Protein AF-A0A9W6ZX86-F1 (afdb_monomer)

Foldseek 3Di:
DEQCCQLVCQDADAPLPDAAQCPQAHASVCHLNQNYAHQNLVHHHHPHALRRHHNNCHNNNNNVVFKDFQEDDDRRHPVRVGDDSVRIDGPDDD

Solvent-accessible surface area (backbone atoms only — not comparable to full-atom values): 4987 Å² total; per-residue (Å²): 92,63,36,83,39,39,61,34,39,82,48,66,66,95,56,43,88,54,90,34,47,81,47,55,28,39,23,25,29,32,20,37,9,36,54,25,62,63,72,36,50,76,31,44,45,62,89,39,56,54,74,24,17,43,47,17,53,47,61,12,51,47,33,62,76,44,40,40,76,68,52,81,55,89,83,22,42,91,87,23,92,30,43,57,45,59,32,38,41,73,61,77,77,132

Organism: NCBI:txid2557542

pLDDT: mean 85.12, std 11.5, range [55.59, 97.56]

Secondary structure (DSSP, 8-state):
---TTTT-TT-----TT---TT----TTTTTT-TT-----TT---TT--GGGGTTTTTT-HHHHTTEEE--SSTT--TT-TT--GGGEEE----

Structure (mmCIF, N/CA/C/O backbone):
data_AF-A0A9W6ZX86-F1
#
_entry.id   AF-A0A9W6ZX86-F1
#
loop_
_atom_site.group_PDB
_atom_site.id
_atom_site.type_symbol
_atom_site.label_atom_id
_atom_site.label_alt_id
_atom_site.label_comp_id
_atom_site.label_asym_id
_atom_site.label_entity_id
_atom_site.label_seq_id
_atom_site.pdbx_PDB_ins_code
_atom_site.Cartn_x
_atom_site.Cartn_y
_atom_site.Cartn_z
_atom_site.occupancy
_atom_site.B_iso_or_equiv
_atom_site.auth_seq_id
_atom_site.auth_comp_id
_atom_site.auth_asym_id
_atom_site.auth_atom_id
_atom_site.pdbx_PDB_model_num
ATOM 1 N N . MET A 1 1 ? -0.216 -9.314 7.857 1.00 65.75 1 MET A N 1
ATOM 2 C CA . MET A 1 1 ? 0.694 -9.827 6.818 1.00 65.75 1 MET A CA 1
ATOM 3 C C . MET A 1 1 ? 1.484 -8.632 6.306 1.00 65.75 1 MET A C 1
ATOM 5 O O . MET A 1 1 ? 0.926 -7.826 5.583 1.00 65.75 1 MET A O 1
ATOM 9 N N . ALA A 1 2 ? 2.737 -8.463 6.724 1.00 83.38 2 ALA A N 1
ATOM 10 C CA . ALA A 1 2 ? 3.529 -7.303 6.311 1.00 83.38 2 ALA A CA 1
ATOM 11 C C . ALA A 1 2 ? 4.343 -7.617 5.044 1.00 83.38 2 ALA A C 1
ATOM 13 O O . ALA A 1 2 ? 4.845 -8.733 4.903 1.00 83.38 2 ALA A O 1
ATOM 14 N N . GLY A 1 3 ? 4.489 -6.642 4.144 1.00 88.44 3 GLY A N 1
ATOM 15 C CA . GLY A 1 3 ? 5.531 -6.643 3.114 1.00 88.44 3 GLY A CA 1
ATOM 16 C C . GLY A 1 3 ? 5.380 -7.632 1.960 1.00 88.44 3 GLY A C 1
ATOM 17 O O . GLY A 1 3 ? 6.381 -7.958 1.331 1.00 88.44 3 GLY A O 1
ATOM 18 N N . MET A 1 4 ? 4.179 -8.143 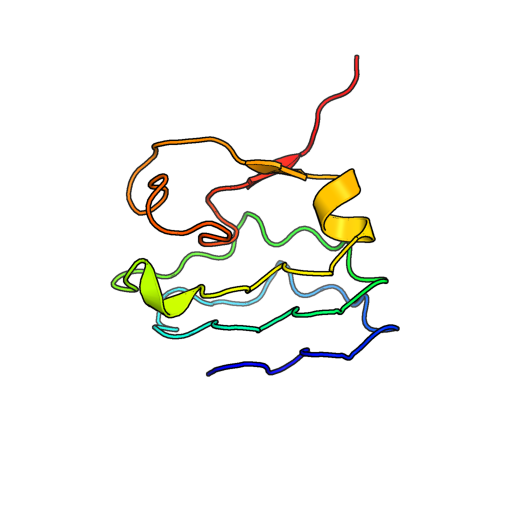1.664 1.00 92.75 4 MET A N 1
ATOM 19 C CA . MET A 1 4 ? 4.026 -9.240 0.693 1.00 92.75 4 MET A CA 1
ATOM 20 C C . MET A 1 4 ? 4.509 -8.900 -0.730 1.00 92.75 4 MET A C 1
ATOM 22 O O . MET A 1 4 ? 5.037 -9.777 -1.412 1.00 92.75 4 MET A O 1
ATOM 26 N N . PHE A 1 5 ? 4.363 -7.644 -1.160 1.00 94.88 5 PHE A N 1
ATOM 27 C CA . PHE A 1 5 ? 4.891 -7.128 -2.427 1.00 94.88 5 PHE A CA 1
ATOM 28 C C . PHE A 1 5 ? 5.947 -6.034 -2.212 1.00 94.88 5 PHE A C 1
ATOM 30 O O . PHE A 1 5 ? 6.236 -5.254 -3.121 1.00 94.88 5 PHE A O 1
ATOM 37 N N . GLY A 1 6 ? 6.549 -5.985 -1.020 1.00 94.50 6 GLY A N 1
ATOM 38 C CA . GLY A 1 6 ? 7.656 -5.081 -0.735 1.00 94.50 6 GLY A CA 1
ATOM 39 C C . GLY A 1 6 ? 8.839 -5.367 -1.664 1.00 94.50 6 GLY A C 1
ATOM 40 O O . GLY A 1 6 ? 9.235 -6.518 -1.846 1.00 94.50 6 GLY A O 1
ATOM 41 N N . PHE A 1 7 ? 9.385 -4.316 -2.268 1.00 96.50 7 PHE A N 1
ATOM 42 C CA . PHE A 1 7 ? 10.462 -4.310 -3.259 1.00 96.50 7 PHE A CA 1
ATOM 43 C C . PHE A 1 7 ? 10.178 -5.115 -4.533 1.00 96.50 7 PHE A C 1
ATOM 45 O O . PHE A 1 7 ? 11.088 -5.381 -5.320 1.00 96.50 7 PHE A O 1
ATOM 52 N N . ALA A 1 8 ? 8.923 -5.494 -4.785 1.00 97.19 8 ALA A N 1
ATOM 53 C CA . ALA A 1 8 ? 8.530 -6.121 -6.037 1.00 97.19 8 ALA A CA 1
ATOM 54 C C . ALA A 1 8 ? 8.405 -5.048 -7.136 1.00 97.19 8 ALA A C 1
ATOM 56 O O . ALA A 1 8 ? 7.309 -4.732 -7.588 1.00 97.19 8 ALA A O 1
ATOM 57 N N . GLU A 1 9 ? 9.534 -4.472 -7.561 1.00 97.06 9 GLU A N 1
ATOM 58 C CA . GLU A 1 9 ? 9.591 -3.280 -8.427 1.00 97.06 9 GLU A CA 1
ATOM 59 C C . GLU A 1 9 ? 8.768 -3.409 -9.717 1.00 97.06 9 GLU A C 1
ATOM 61 O O . GLU A 1 9 ? 8.188 -2.428 -10.171 1.00 97.06 9 GLU A O 1
ATOM 66 N N . ALA A 1 10 ? 8.695 -4.615 -10.291 1.00 97.38 10 ALA A N 1
ATOM 67 C CA . ALA A 1 10 ? 7.974 -4.906 -11.532 1.00 97.38 10 ALA A CA 1
ATOM 68 C C . ALA A 1 10 ? 6.538 -5.430 -11.324 1.00 97.38 10 ALA A C 1
ATOM 70 O O . ALA A 1 10 ? 5.862 -5.770 -12.298 1.00 97.38 10 ALA A O 1
ATOM 71 N N . PHE A 1 11 ? 6.070 -5.566 -10.080 1.00 96.94 11 PHE A N 1
ATOM 72 C CA . PHE A 1 11 ? 4.743 -6.105 -9.801 1.00 96.94 11 PHE A CA 1
ATOM 73 C C . PHE A 1 11 ? 3.655 -5.087 -10.155 1.00 96.94 11 PHE A C 1
ATOM 75 O O . PHE A 1 11 ? 3.585 -4.007 -9.578 1.00 96.94 11 PHE A O 1
ATOM 82 N N . ASN A 1 12 ? 2.786 -5.462 -11.093 1.00 96.50 12 ASN A N 1
ATOM 83 C CA . ASN A 1 12 ? 1.619 -4.677 -11.476 1.00 96.50 12 ASN A CA 1
ATOM 84 C C . ASN A 1 12 ? 0.522 -5.605 -12.009 1.00 96.50 12 ASN A C 1
ATOM 86 O O . ASN A 1 12 ? 0.379 -5.785 -13.217 1.00 96.50 12 ASN A O 1
ATOM 90 N N . GLN A 1 13 ? -0.134 -6.341 -11.113 1.00 96.44 13 GLN A N 1
ATOM 91 C CA . GLN A 1 13 ? -1.138 -7.349 -11.467 1.00 96.44 13 GLN A CA 1
ATOM 92 C C . GLN A 1 13 ? -2.486 -7.001 -10.836 1.00 96.44 13 GLN A C 1
ATOM 94 O O . GLN A 1 13 ? -2.503 -6.474 -9.723 1.00 96.44 13 GLN A O 1
ATOM 99 N N . PRO A 1 14 ? -3.611 -7.339 -11.492 1.00 95.31 14 PRO A N 1
ATOM 100 C CA . PRO A 1 14 ? -4.935 -6.951 -11.025 1.0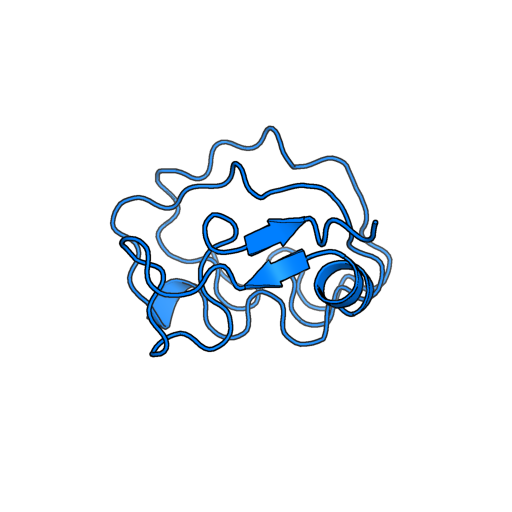0 95.31 14 PRO A CA 1
ATOM 101 C C . PRO A 1 14 ? -5.282 -7.661 -9.711 1.00 95.31 14 PRO A C 1
ATOM 103 O O . PRO A 1 14 ? -5.593 -8.854 -9.687 1.00 95.31 14 PRO A O 1
ATOM 106 N N . ILE A 1 15 ? -5.246 -6.910 -8.612 1.00 95.06 15 ILE A N 1
ATOM 107 C CA . ILE A 1 15 ? -5.531 -7.397 -7.251 1.00 95.06 15 ILE A CA 1
ATOM 108 C C . ILE A 1 15 ? -6.653 -6.616 -6.547 1.00 95.06 15 ILE A C 1
ATOM 110 O O . ILE A 1 15 ? -6.987 -6.911 -5.402 1.00 95.06 15 ILE A O 1
ATOM 114 N N . GLY A 1 16 ? -7.311 -5.680 -7.240 1.00 92.62 16 GLY A N 1
ATOM 115 C CA . GLY A 1 16 ? -8.433 -4.896 -6.697 1.00 92.62 16 GLY A CA 1
ATOM 116 C C . GLY A 1 16 ? -9.621 -5.728 -6.196 1.00 92.62 16 GLY A C 1
ATOM 117 O O . GLY A 1 16 ? -10.388 -5.278 -5.352 1.00 92.62 16 GLY A O 1
ATOM 118 N N . GLY A 1 17 ? -9.758 -6.973 -6.669 1.00 93.31 17 GLY A N 1
ATOM 119 C CA . GLY A 1 17 ? -10.813 -7.902 -6.244 1.00 93.31 17 GLY A CA 1
ATOM 120 C C . GLY A 1 17 ? -10.511 -8.709 -4.975 1.00 93.31 17 GLY A C 1
ATOM 121 O O . GLY A 1 17 ? -11.274 -9.616 -4.646 1.00 93.31 17 GLY A O 1
ATOM 122 N N . TRP A 1 18 ? -9.389 -8.465 -4.298 1.00 92.62 18 TRP A N 1
ATOM 123 C CA . TRP A 1 18 ? -9.042 -9.197 -3.081 1.00 92.62 18 TRP A CA 1
ATOM 124 C C . TRP A 1 18 ? -9.897 -8.761 -1.891 1.00 92.62 18 TRP A C 1
ATOM 126 O O . TRP A 1 18 ? -10.179 -7.583 -1.703 1.00 92.62 18 TRP A O 1
ATOM 136 N N . ILE A 1 19 ? -10.293 -9.732 -1.066 1.00 90.81 19 ILE A N 1
ATOM 137 C CA . ILE A 1 19 ? -11.028 -9.476 0.174 1.00 90.81 19 ILE A CA 1
ATOM 138 C C . ILE A 1 19 ? -10.010 -9.278 1.292 1.00 90.81 19 ILE A C 1
ATOM 140 O O . ILE A 1 19 ? -9.349 -10.230 1.709 1.00 90.81 19 ILE A O 1
ATOM 144 N N . THR A 1 20 ? -9.899 -8.050 1.786 1.00 88.88 20 THR A N 1
ATOM 145 C CA . THR A 1 20 ? -8.907 -7.670 2.801 1.00 88.88 20 THR A CA 1
ATOM 146 C C . THR A 1 20 ? -9.504 -7.277 4.146 1.00 88.88 20 THR A C 1
ATOM 148 O O . THR A 1 20 ? -8.753 -6.979 5.068 1.00 88.88 20 THR A O 1
ATOM 151 N N . SER A 1 21 ? -10.831 -7.341 4.298 1.00 86.94 21 SER A N 1
ATOM 152 C CA . SER A 1 21 ? -11.554 -6.809 5.463 1.00 86.94 21 SER A CA 1
ATOM 153 C C . SER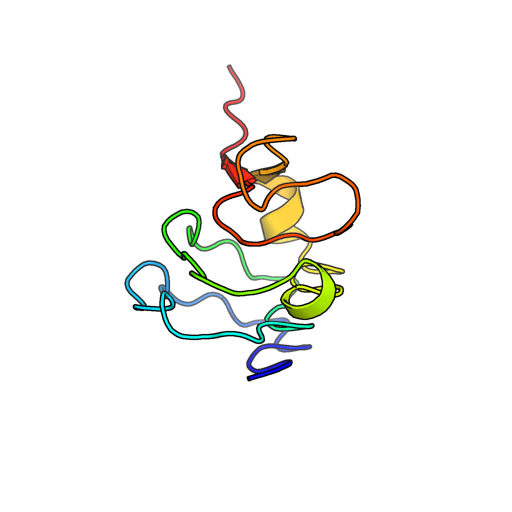 A 1 21 ? -11.117 -7.386 6.811 1.00 86.94 21 SER A C 1
ATOM 155 O O . SER A 1 21 ? -11.287 -6.733 7.830 1.00 86.94 21 SER A O 1
ATOM 157 N N . SER A 1 22 ? -10.541 -8.593 6.836 1.00 87.88 22 SER A N 1
ATOM 158 C CA . SER A 1 22 ? -10.019 -9.237 8.054 1.00 87.88 22 SER A CA 1
ATOM 159 C C . SER A 1 22 ? -8.496 -9.139 8.215 1.00 87.88 22 SER A C 1
ATOM 161 O O . SER A 1 22 ? -7.934 -9.730 9.138 1.00 87.88 22 SER A O 1
ATOM 1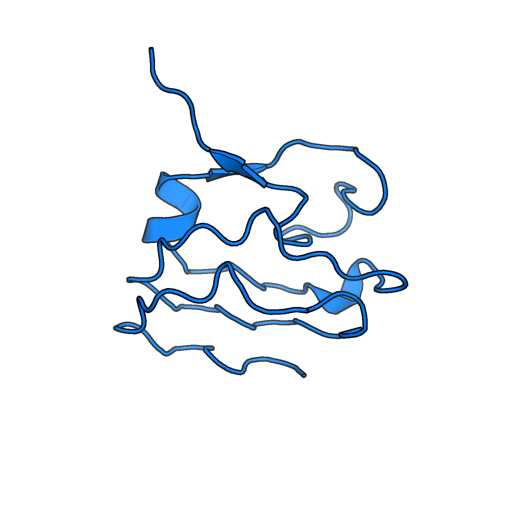63 N N . VAL A 1 23 ? -7.796 -8.460 7.303 1.00 86.38 23 VAL A N 1
ATOM 164 C CA . VAL A 1 23 ? -6.340 -8.306 7.353 1.00 86.38 23 VAL A CA 1
ATOM 165 C C . VAL A 1 23 ? -6.007 -7.120 8.246 1.00 86.38 23 VAL A C 1
ATOM 167 O O . VAL A 1 23 ? -6.222 -5.972 7.885 1.00 86.38 23 VAL A O 1
ATOM 170 N N . THR A 1 24 ? -5.430 -7.407 9.408 1.00 86.25 24 THR A N 1
ATOM 171 C CA . THR A 1 24 ? -5.122 -6.387 10.418 1.00 86.25 24 THR A CA 1
ATOM 172 C C . THR A 1 24 ? -3.694 -5.867 10.345 1.00 86.25 24 THR A C 1
ATOM 174 O O . THR A 1 24 ? -3.285 -5.178 11.251 1.00 86.25 24 THR A O 1
ATOM 177 N N . ASN A 1 25 ? -2.885 -6.257 9.360 1.00 88.19 25 ASN A N 1
ATOM 178 C CA . ASN A 1 25 ? -1.527 -5.736 9.183 1.00 88.19 25 ASN A CA 1
ATOM 179 C C . ASN A 1 25 ? -1.189 -5.810 7.696 1.00 88.19 25 ASN A C 1
ATOM 181 O O . ASN A 1 25 ? -1.199 -6.907 7.136 1.00 88.19 25 ASN A O 1
ATOM 185 N N . MET A 1 26 ? -0.924 -4.657 7.100 1.00 89.06 26 MET A N 1
ATOM 186 C CA . MET A 1 26 ? -0.545 -4.403 5.710 1.00 89.06 26 MET A CA 1
ATOM 187 C C . MET A 1 26 ? 0.707 -3.513 5.625 1.00 89.06 26 MET A C 1
ATOM 189 O O . MET A 1 26 ? 0.986 -2.915 4.583 1.00 89.06 26 MET A O 1
ATOM 193 N N . ALA A 1 27 ? 1.475 -3.421 6.713 1.00 89.38 27 ALA A N 1
ATOM 194 C CA . ALA A 1 27 ? 2.682 -2.613 6.758 1.00 89.38 27 ALA A CA 1
ATOM 195 C C . ALA A 1 27 ? 3.627 -3.034 5.625 1.00 89.38 27 ALA A C 1
ATOM 197 O O . ALA A 1 27 ? 3.797 -4.228 5.355 1.00 89.38 27 ALA A O 1
ATOM 198 N N . TYR A 1 28 ? 4.213 -2.056 4.939 1.00 92.38 28 TYR A N 1
ATOM 199 C CA . TYR A 1 28 ? 5.140 -2.235 3.821 1.00 92.38 28 TYR A CA 1
ATOM 200 C C . TYR A 1 28 ? 4.604 -3.043 2.624 1.00 92.38 28 TYR A C 1
ATOM 202 O O . TYR A 1 28 ? 5.399 -3.493 1.798 1.00 92.38 28 TYR A O 1
ATOM 210 N N . MET A 1 29 ? 3.288 -3.278 2.505 1.00 92.81 29 MET A N 1
ATOM 211 C CA . MET 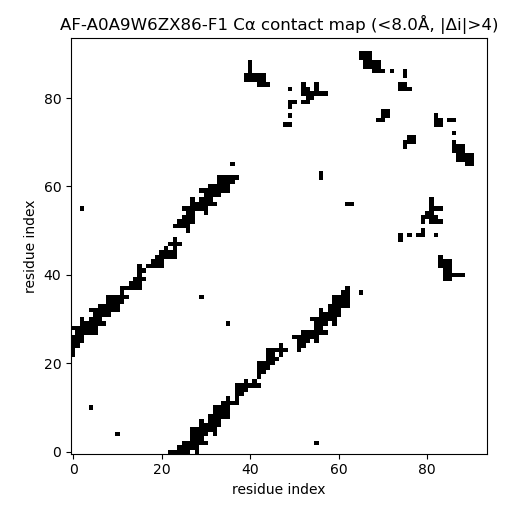A 1 29 ? 2.739 -4.236 1.533 1.00 92.81 29 MET A CA 1
ATOM 212 C C . MET A 1 29 ? 3.154 -3.957 0.085 1.00 92.81 29 MET A C 1
ATOM 214 O O . MET A 1 29 ? 3.398 -4.921 -0.634 1.00 92.81 29 MET A O 1
ATOM 218 N N . PHE A 1 30 ? 3.308 -2.685 -0.298 1.00 94.69 30 PHE A N 1
ATOM 219 C CA . PHE A 1 30 ? 3.796 -2.231 -1.606 1.00 94.69 30 PHE A CA 1
ATOM 220 C C . PHE A 1 30 ? 5.027 -1.318 -1.487 1.00 94.69 30 PHE A C 1
ATOM 222 O O . PHE A 1 30 ? 5.298 -0.514 -2.378 1.00 94.69 30 PHE A O 1
ATOM 229 N N . PHE A 1 31 ? 5.789 -1.433 -0.395 1.00 94.81 31 PHE A N 1
ATOM 230 C CA . PHE A 1 31 ? 6.979 -0.614 -0.167 1.00 94.81 31 PHE A CA 1
ATOM 231 C C . PHE A 1 31 ? 7.970 -0.773 -1.324 1.00 94.81 31 PHE A C 1
ATOM 233 O O . PHE A 1 31 ? 8.440 -1.876 -1.571 1.00 94.81 31 PHE A O 1
ATOM 240 N N . GLY A 1 32 ? 8.289 0.292 -2.055 1.00 96.06 32 GLY A N 1
ATOM 241 C CA . GLY A 1 32 ? 9.193 0.231 -3.209 1.00 96.06 32 GLY A CA 1
ATOM 242 C C . GLY A 1 32 ? 8.668 -0.571 -4.411 1.00 96.06 32 GLY A C 1
ATOM 243 O O . GLY A 1 32 ? 9.458 -0.957 -5.270 1.00 96.06 32 GLY A O 1
ATOM 244 N N . ALA A 1 33 ? 7.363 -0.845 -4.509 1.00 96.75 33 ALA A N 1
ATOM 245 C CA . ALA A 1 33 ? 6.756 -1.462 -5.692 1.00 96.75 33 ALA A CA 1
ATOM 246 C C . ALA A 1 33 ? 6.556 -0.413 -6.805 1.00 96.75 33 ALA A C 1
ATOM 248 O O . ALA A 1 33 ? 5.451 0.064 -7.052 1.00 96.75 33 ALA A O 1
ATOM 249 N N . ILE A 1 34 ? 7.655 -0.018 -7.453 1.00 97.50 34 ILE A N 1
ATOM 250 C CA . ILE A 1 34 ? 7.734 1.137 -8.369 1.00 97.50 34 ILE A CA 1
ATOM 251 C C . ILE A 1 34 ? 6.674 1.101 -9.484 1.00 97.50 34 ILE A C 1
ATOM 253 O O . ILE A 1 34 ? 6.076 2.134 -9.786 1.00 97.50 34 ILE A O 1
ATOM 257 N N . ALA A 1 35 ? 6.436 -0.063 -10.098 1.00 97.56 35 ALA A N 1
ATOM 258 C CA . ALA A 1 35 ? 5.519 -0.210 -11.232 1.00 97.56 35 ALA A CA 1
ATOM 259 C C . ALA A 1 35 ? 4.038 -0.381 -10.849 1.00 97.56 35 ALA A C 1
ATOM 261 O O . ALA A 1 35 ? 3.194 -0.401 -11.746 1.00 97.56 35 ALA A O 1
ATOM 262 N N . PHE A 1 36 ? 3.712 -0.531 -9.563 1.00 96.81 36 PHE A N 1
ATOM 263 C CA . PHE A 1 36 ? 2.353 -0.829 -9.116 1.00 96.81 36 PHE A CA 1
ATOM 264 C C . PHE A 1 36 ? 1.415 0.377 -9.304 1.00 96.81 36 PHE A C 1
ATOM 266 O O . PHE A 1 36 ? 1.700 1.461 -8.802 1.00 96.81 36 PHE A O 1
ATOM 273 N N . ASN A 1 37 ? 0.290 0.200 -10.009 1.00 95.19 37 ASN A N 1
ATOM 274 C CA . ASN A 1 37 ? -0.692 1.260 -10.296 1.00 95.19 37 ASN A CA 1
ATOM 275 C C . ASN A 1 37 ? -2.165 0.781 -10.347 1.00 95.19 37 ASN A C 1
ATOM 277 O O . ASN A 1 37 ? -3.045 1.487 -10.864 1.00 95.19 37 ASN A O 1
ATOM 281 N N . GLU A 1 38 ? -2.427 -0.419 -9.829 1.00 95.00 38 GLU A N 1
ATOM 282 C CA . GLU A 1 38 ? -3.712 -1.125 -9.912 1.00 95.00 38 GLU A CA 1
ATOM 283 C C . GLU A 1 38 ? -4.694 -0.687 -8.839 1.00 95.00 38 GLU A C 1
ATOM 285 O O . GLU A 1 38 ? -4.360 -0.723 -7.662 1.00 95.00 38 GLU A O 1
ATOM 290 N N . ASP A 1 39 ? -5.925 -0.352 -9.229 1.00 92.88 39 ASP A N 1
ATOM 291 C CA . ASP A 1 39 ? -6.927 0.180 -8.306 1.00 92.88 39 ASP A CA 1
ATOM 292 C C . ASP A 1 39 ? -7.300 -0.813 -7.198 1.00 92.88 39 ASP A C 1
ATOM 294 O O . ASP A 1 39 ? -7.940 -1.839 -7.437 1.00 92.88 39 ASP A O 1
ATOM 298 N N . ILE A 1 40 ? -6.894 -0.470 -5.978 1.00 92.62 40 ILE A N 1
ATOM 299 C CA . ILE A 1 40 ? -7.200 -1.179 -4.738 1.00 92.62 40 ILE A CA 1
ATOM 300 C C . ILE A 1 40 ? -7.948 -0.290 -3.739 1.00 92.62 40 ILE A C 1
ATOM 302 O O . ILE A 1 40 ? -7.991 -0.610 -2.558 1.00 92.62 40 ILE A O 1
ATOM 306 N N . THR A 1 41 ? -8.565 0.813 -4.175 1.00 88.12 41 THR A N 1
ATOM 307 C CA . THR A 1 41 ? -9.337 1.710 -3.282 1.00 88.12 41 THR A CA 1
ATOM 308 C C . THR A 1 41 ? -10.532 1.020 -2.611 1.00 88.12 41 THR A C 1
ATOM 310 O O . THR A 1 41 ? -11.079 1.509 -1.628 1.00 88.12 41 THR A O 1
ATOM 313 N N . THR A 1 42 ? -10.914 -0.155 -3.112 1.00 87.88 42 THR A N 1
ATOM 314 C CA . THR A 1 42 ? -11.919 -1.058 -2.539 1.00 87.88 42 THR A CA 1
ATOM 315 C C . THR A 1 42 ? -11.404 -1.908 -1.379 1.00 87.88 42 THR A C 1
ATOM 31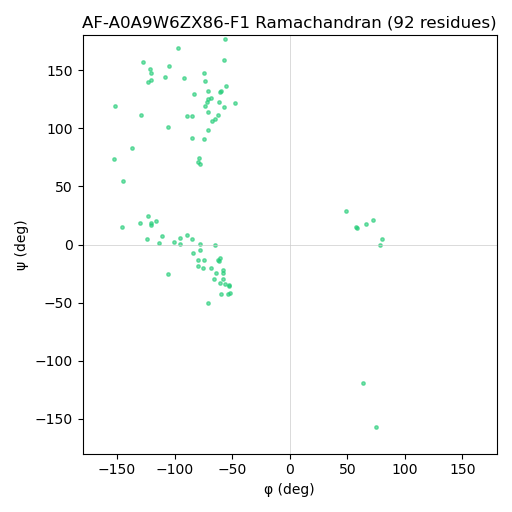7 O O . THR A 1 42 ? -12.208 -2.556 -0.706 1.00 87.88 42 THR A O 1
ATOM 320 N N . TRP A 1 43 ? -10.090 -1.972 -1.160 1.00 89.38 43 TRP A N 1
ATOM 321 C CA . TRP A 1 43 ? -9.512 -2.730 -0.060 1.00 89.38 43 TRP A CA 1
ATOM 322 C C . TRP A 1 43 ? -9.824 -2.036 1.257 1.00 89.38 43 TRP A C 1
ATOM 324 O O . TRP A 1 43 ? -9.305 -0.955 1.535 1.00 89.38 43 TRP A O 1
ATOM 334 N N . SER A 1 44 ? -10.625 -2.710 2.077 1.00 84.25 44 SER A N 1
ATOM 335 C CA . SER A 1 44 ? -10.894 -2.300 3.445 1.00 84.25 44 SER A CA 1
ATOM 336 C C . SER A 1 44 ? -10.156 -3.168 4.445 1.00 84.25 44 SER A C 1
ATOM 338 O O . SER A 1 44 ? -9.836 -4.327 4.167 1.00 84.25 44 SER A O 1
ATOM 340 N N . ALA A 1 45 ? -9.882 -2.609 5.615 1.00 76.56 45 ALA A N 1
ATOM 341 C CA . ALA A 1 45 ? -9.229 -3.306 6.712 1.00 76.56 45 ALA A CA 1
ATOM 342 C C . ALA A 1 45 ? -9.947 -2.946 8.016 1.00 76.56 45 ALA A C 1
ATOM 344 O O . ALA A 1 45 ? -9.563 -2.044 8.763 1.00 76.56 45 ALA A O 1
ATOM 345 N N . GLU A 1 46 ? -11.048 -3.655 8.267 1.00 77.62 46 GLU A N 1
ATOM 346 C CA . GLU A 1 46 ? -11.876 -3.425 9.442 1.00 77.62 46 GLU A CA 1
ATOM 347 C C . GLU A 1 46 ? -11.113 -3.840 10.707 1.00 77.62 46 GLU A C 1
ATOM 349 O O . GLU A 1 46 ? -10.621 -4.962 10.832 1.00 77.62 46 GLU A O 1
ATOM 354 N N . GLY A 1 47 ? -11.007 -2.921 11.668 1.00 73.94 47 GLY A N 1
ATOM 355 C CA . GLY A 1 47 ? -10.328 -3.173 12.941 1.00 73.94 47 GLY A CA 1
ATOM 356 C C . GLY A 1 47 ? -8.800 -3.072 12.898 1.00 73.94 47 GLY A C 1
ATOM 357 O O . GLY A 1 47 ? -8.164 -3.323 13.921 1.00 73.94 47 GLY A O 1
ATOM 358 N N . ALA A 1 48 ? -8.214 -2.684 11.762 1.00 77.25 48 ALA A N 1
ATOM 359 C CA . ALA A 1 48 ? -6.812 -2.292 11.689 1.00 77.25 48 ALA A CA 1
ATOM 360 C C . ALA A 1 48 ? -6.598 -0.894 12.298 1.00 77.25 48 ALA A C 1
ATOM 362 O O . ALA A 1 48 ? -7.466 -0.020 12.244 1.00 77.25 48 ALA A O 1
ATOM 363 N N . SER A 1 49 ? -5.433 -0.690 12.899 1.00 77.06 49 SER A N 1
ATOM 364 C CA . SER A 1 49 ? -4.979 0.582 13.458 1.00 77.06 49 SER A CA 1
ATOM 365 C C . SER A 1 49 ? -4.070 1.329 12.478 1.00 77.06 49 SER A C 1
ATOM 367 O O . SER A 1 49 ? -3.591 0.764 11.501 1.00 77.06 49 SER A O 1
ATOM 369 N N . ALA A 1 50 ? -3.767 2.598 12.760 1.00 73.62 50 ALA A N 1
ATOM 370 C CA . ALA A 1 50 ? -2.838 3.399 11.955 1.00 73.62 50 ALA A CA 1
ATOM 371 C C . ALA A 1 50 ? -1.466 2.720 11.732 1.00 73.62 50 ALA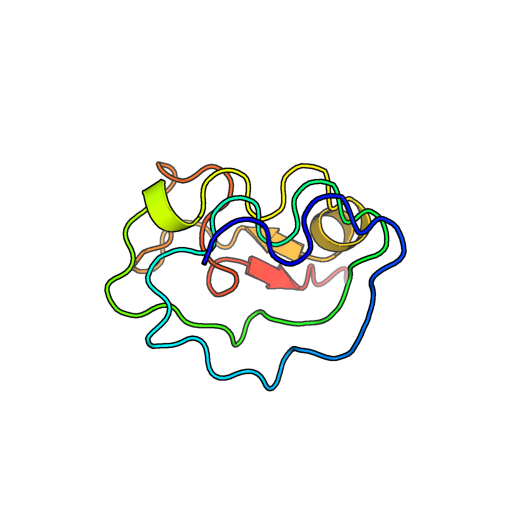 A C 1
ATOM 373 O O . ALA A 1 50 ? -0.894 2.819 10.648 1.00 73.62 50 ALA A O 1
ATOM 374 N N . PHE A 1 51 ? -0.960 1.985 12.729 1.00 76.56 51 PHE A N 1
ATOM 375 C CA . PHE A 1 51 ? 0.327 1.278 12.661 1.00 76.56 51 PHE A CA 1
ATOM 376 C C . PHE A 1 51 ? 0.327 0.106 11.679 1.00 76.56 51 PHE A C 1
ATOM 378 O O . PHE A 1 51 ? 1.378 -0.333 11.219 1.00 76.56 51 PHE A O 1
ATOM 385 N N . ASP A 1 52 ? -0.850 -0.397 11.329 1.00 84.44 52 ASP A N 1
ATOM 386 C CA . ASP A 1 52 ? -0.989 -1.566 10.477 1.00 84.44 52 ASP A CA 1
ATOM 387 C C . ASP A 1 52 ? -0.774 -1.247 8.994 1.00 84.44 52 ASP A C 1
ATOM 389 O O . ASP A 1 52 ? -0.719 -2.171 8.190 1.00 84.44 52 ASP A O 1
ATOM 393 N N . PHE A 1 53 ? -0.585 0.027 8.633 1.00 84.75 53 PHE A N 1
ATOM 394 C CA . PHE A 1 53 ? -0.321 0.496 7.265 1.00 84.75 53 PHE A CA 1
ATOM 395 C C . PHE A 1 53 ? 1.015 1.234 7.136 1.00 84.75 53 PHE A C 1
ATOM 397 O O . PHE A 1 53 ? 1.232 1.947 6.159 1.00 84.75 53 PHE A O 1
ATOM 404 N N . GLU A 1 54 ? 1.916 1.082 8.113 1.00 86.44 54 GLU A N 1
ATOM 405 C CA . GLU A 1 54 ? 3.227 1.737 8.099 1.00 86.44 54 GLU A CA 1
ATOM 406 C C . GLU A 1 54 ? 3.913 1.569 6.734 1.00 86.44 54 GLU A C 1
ATOM 408 O O . GLU A 1 54 ? 4.089 0.448 6.251 1.00 86.44 54 GLU A O 1
ATOM 413 N N . ASP A 1 55 ? 4.239 2.697 6.096 1.00 89.31 55 ASP A N 1
ATOM 414 C CA . ASP A 1 55 ? 4.937 2.775 4.810 1.00 89.31 55 ASP A CA 1
ATOM 415 C C . ASP A 1 55 ? 4.364 1.885 3.689 1.00 89.31 55 ASP A C 1
ATOM 417 O O . ASP A 1 55 ? 5.087 1.494 2.769 1.00 89.31 55 ASP A O 1
ATOM 421 N N . MET A 1 56 ? 3.058 1.589 3.713 1.00 89.75 56 MET A N 1
ATOM 422 C CA . MET A 1 56 ? 2.414 0.674 2.762 1.00 89.75 56 MET A CA 1
ATOM 423 C C . MET A 1 56 ? 2.705 1.027 1.297 1.00 89.75 56 MET A C 1
ATOM 425 O O . MET A 1 56 ? 2.986 0.124 0.510 1.00 89.75 56 MET A O 1
ATOM 429 N N . PHE A 1 57 ? 2.675 2.320 0.956 1.00 91.31 57 PHE A N 1
ATOM 430 C CA . PHE A 1 57 ? 2.906 2.848 -0.397 1.00 91.31 57 PHE A CA 1
ATOM 431 C C . PHE A 1 57 ? 4.209 3.643 -0.539 1.00 91.31 57 PHE A C 1
ATOM 433 O O . PHE A 1 57 ? 4.445 4.268 -1.574 1.00 91.31 57 PHE A O 1
ATOM 440 N N . SER A 1 58 ? 5.067 3.654 0.484 1.00 91.62 58 SER A N 1
ATOM 441 C CA . SER A 1 58 ? 6.323 4.405 0.423 1.00 91.62 58 SER A CA 1
ATOM 442 C C . SER A 1 58 ? 7.198 3.858 -0.711 1.00 91.62 58 SER A C 1
ATOM 444 O O . SER A 1 58 ? 7.466 2.661 -0.788 1.00 91.62 58 SER A O 1
ATOM 446 N N . GLY A 1 59 ? 7.587 4.718 -1.655 1.00 93.44 59 GLY A N 1
ATOM 447 C CA . GLY A 1 59 ? 8.351 4.329 -2.847 1.00 93.44 59 GLY A CA 1
ATOM 448 C C . GLY A 1 59 ? 7.548 3.676 -3.986 1.00 93.44 59 GLY A C 1
ATOM 449 O O . GLY A 1 59 ? 8.135 3.386 -5.027 1.00 93.44 59 GLY A O 1
ATOM 450 N N . ALA A 1 60 ? 6.232 3.477 -3.850 1.00 94.62 60 ALA A N 1
ATOM 451 C CA . ALA A 1 60 ? 5.362 3.019 -4.941 1.00 94.62 60 ALA A CA 1
ATOM 452 C C . ALA A 1 60 ? 4.997 4.192 -5.872 1.00 94.62 60 ALA A C 1
ATOM 454 O O . ALA A 1 60 ? 3.881 4.707 -5.853 1.00 94.62 60 ALA A O 1
ATOM 455 N N . THR A 1 61 ? 5.963 4.673 -6.656 1.00 94.88 61 TH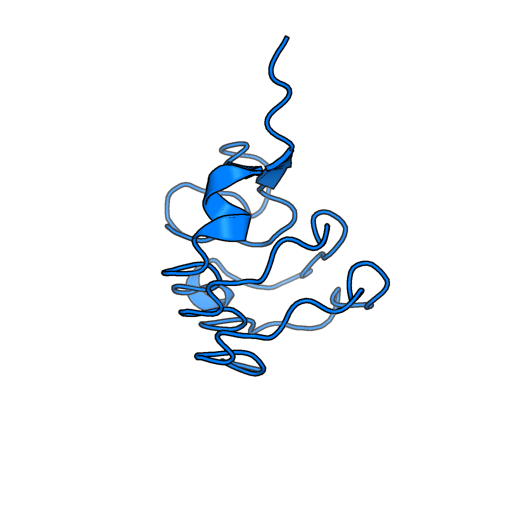R A N 1
ATOM 456 C CA . THR A 1 61 ? 5.840 5.949 -7.386 1.00 94.88 61 THR A CA 1
ATOM 457 C C . THR A 1 61 ? 4.674 5.981 -8.373 1.00 94.88 61 THR A C 1
ATOM 459 O O . THR A 1 61 ? 3.943 6.962 -8.392 1.00 94.88 61 THR A O 1
ATOM 462 N N . ALA A 1 62 ? 4.436 4.909 -9.140 1.00 95.62 62 ALA A N 1
ATOM 463 C CA . ALA A 1 62 ? 3.336 4.884 -10.111 1.00 95.62 62 ALA A CA 1
ATOM 464 C C . ALA A 1 62 ? 1.944 4.945 -9.452 1.00 95.62 62 ALA A C 1
ATOM 466 O O . ALA A 1 62 ? 1.004 5.483 -10.036 1.00 95.62 62 ALA A O 1
ATOM 467 N N . TRP A 1 63 ? 1.815 4.419 -8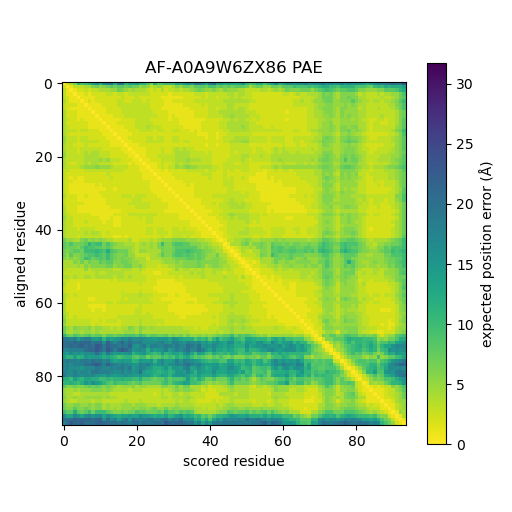.232 1.00 94.19 63 TRP A N 1
ATOM 468 C CA . TRP A 1 63 ? 0.609 4.548 -7.419 1.00 94.19 63 TRP A CA 1
ATOM 469 C C . TRP A 1 63 ? 0.449 5.986 -6.916 1.00 94.19 63 TRP A C 1
ATOM 471 O O . TRP A 1 63 ? -0.595 6.604 -7.115 1.00 94.19 63 TRP A O 1
ATOM 481 N N . LEU A 1 64 ? 1.507 6.548 -6.329 1.00 92.19 64 LEU A N 1
ATOM 482 C CA . LEU A 1 64 ? 1.508 7.909 -5.780 1.00 92.19 64 LEU A CA 1
ATOM 483 C C . LEU A 1 64 ? 1.298 8.999 -6.849 1.00 92.19 64 LEU A C 1
ATOM 485 O O . LEU A 1 64 ? 0.798 10.070 -6.526 1.00 92.19 64 LEU A O 1
ATOM 489 N N . ASP A 1 65 ? 1.623 8.722 -8.114 1.00 93.44 65 ASP A N 1
ATOM 490 C CA . ASP A 1 65 ? 1.344 9.619 -9.244 1.00 93.44 65 ASP A CA 1
ATOM 491 C C . ASP A 1 65 ? -0.138 9.623 -9.667 1.00 93.44 65 ASP A C 1
ATOM 493 O O . ASP A 1 65 ? -0.588 10.546 -10.348 1.00 93.44 65 ASP A O 1
ATOM 497 N N . LYS A 1 66 ? -0.901 8.581 -9.311 1.00 92.38 66 LYS A N 1
ATOM 498 C CA . LYS A 1 66 ? -2.282 8.357 -9.775 1.00 92.38 66 LYS A CA 1
ATOM 499 C C . LYS A 1 66 ? -3.339 8.637 -8.707 1.00 92.38 66 LYS A C 1
ATOM 501 O O . LYS A 1 66 ? -4.483 8.937 -9.058 1.00 92.38 66 LYS A O 1
ATOM 506 N N . TYR A 1 67 ? -2.983 8.530 -7.432 1.00 91.25 67 TYR A N 1
ATOM 507 C CA . TYR A 1 67 ? -3.921 8.638 -6.319 1.00 91.25 67 TYR A CA 1
ATOM 508 C C . TYR A 1 67 ? -3.554 9.783 -5.375 1.00 91.25 67 TYR A C 1
ATOM 510 O O . TYR A 1 67 ? -2.387 10.005 -5.069 1.00 91.25 67 TYR A O 1
ATOM 518 N N . GLU A 1 68 ? -4.570 10.478 -4.870 1.00 87.44 68 GLU A N 1
ATOM 519 C CA . GLU A 1 68 ? -4.449 11.484 -3.818 1.00 87.44 68 GLU A CA 1
ATOM 520 C C . GLU A 1 68 ? -5.036 10.963 -2.507 1.00 87.44 68 GLU A C 1
ATOM 522 O O . GLU A 1 68 ? -6.037 10.246 -2.490 1.00 87.44 68 GLU A O 1
ATOM 527 N N . TYR A 1 69 ? -4.410 11.330 -1.392 1.00 85.50 69 TYR A N 1
ATOM 528 C CA . TYR A 1 69 ? -4.911 10.988 -0.068 1.00 85.50 69 TYR A CA 1
ATOM 529 C C . TYR A 1 69 ? -6.170 11.811 0.255 1.00 85.50 69 TYR A C 1
ATOM 531 O O . TYR A 1 69 ? -6.123 13.042 0.278 1.00 85.50 69 TYR A O 1
ATOM 539 N N . THR A 1 70 ? -7.288 11.147 0.555 1.00 80.00 70 THR A N 1
ATOM 540 C CA . THR A 1 70 ? -8.611 11.772 0.752 1.00 80.00 70 THR A CA 1
ATOM 541 C C . THR A 1 70 ? -8.792 12.459 2.107 1.00 80.00 70 THR A C 1
ATOM 543 O O . THR A 1 70 ? -9.851 13.026 2.378 1.00 80.00 70 THR A O 1
ATOM 546 N N . GLY A 1 71 ? -7.780 12.455 2.977 1.00 71.81 71 GLY A N 1
ATOM 547 C CA . GLY A 1 71 ? -7.863 13.112 4.282 1.00 71.81 71 GLY A CA 1
ATOM 548 C C . GLY A 1 71 ? -8.714 12.345 5.302 1.00 71.81 71 GLY A C 1
ATOM 549 O O . GLY A 1 71 ? -8.890 11.133 5.206 1.00 71.81 71 GLY A O 1
ATOM 550 N N . ASN A 1 72 ? -9.220 13.063 6.315 1.00 64.06 72 ASN A N 1
ATOM 551 C CA . ASN A 1 72 ? -9.823 12.456 7.504 1.00 64.06 72 ASN A CA 1
ATOM 552 C C . ASN A 1 72 ? -11.224 11.850 7.264 1.00 64.06 72 ASN A C 1
ATOM 554 O O . ASN A 1 72 ? -12.236 12.524 7.471 1.00 64.06 72 ASN A O 1
ATOM 558 N N . ILE A 1 73 ? -11.290 10.568 6.900 1.00 57.41 73 ILE A N 1
ATOM 559 C CA . ILE A 1 73 ? -12.515 9.753 6.827 1.00 57.41 73 ILE A CA 1
ATOM 560 C C . ILE A 1 73 ? -12.281 8.442 7.597 1.00 57.41 73 ILE A C 1
ATOM 562 O O . ILE A 1 73 ? -11.514 7.590 7.170 1.00 57.41 73 ILE A O 1
ATOM 566 N N . GLY A 1 74 ? -12.948 8.244 8.739 1.00 65.81 74 GLY A N 1
ATOM 567 C CA . GLY A 1 74 ? -12.846 6.989 9.502 1.00 65.81 74 GLY A CA 1
ATOM 568 C C . GLY A 1 74 ? -11.434 6.707 10.042 1.00 65.81 74 GLY A C 1
ATOM 569 O O . GLY A 1 74 ? -10.927 7.483 10.849 1.00 65.81 74 GLY A O 1
ATOM 570 N N . VAL A 1 75 ? -10.826 5.588 9.620 1.00 63.06 75 VAL A N 1
ATOM 571 C CA . VAL A 1 75 ? -9.436 5.189 9.948 1.00 63.06 75 VAL A CA 1
ATOM 572 C C . VAL A 1 75 ? -8.380 5.999 9.192 1.00 63.06 75 VAL A C 1
ATOM 574 O O . VAL A 1 75 ? -7.204 5.968 9.547 1.00 63.06 75 VAL A O 1
ATOM 577 N N . CYS A 1 76 ? -8.788 6.745 8.166 1.00 71.50 76 CYS A N 1
ATOM 578 C CA . CYS A 1 76 ? -7.939 7.708 7.492 1.00 71.50 76 CYS A CA 1
ATOM 579 C C . CYS A 1 76 ? -7.742 8.876 8.450 1.00 71.50 76 CYS A C 1
ATOM 581 O O . CYS A 1 76 ? -8.631 9.707 8.611 1.00 71.50 76 CYS A O 1
ATOM 583 N N . ASN A 1 77 ? -6.619 8.908 9.156 1.00 61.62 77 ASN A N 1
ATOM 584 C CA . ASN A 1 77 ? -6.189 10.070 9.912 1.00 61.62 77 ASN A CA 1
ATOM 585 C C . ASN A 1 77 ? -4.750 10.431 9.527 1.00 61.62 77 ASN A C 1
ATOM 587 O O . ASN A 1 77 ? -3.984 9.595 9.048 1.00 61.62 77 ASN A O 1
ATOM 591 N N . GLN A 1 78 ? -4.368 11.688 9.753 1.00 57.66 78 GLN A N 1
ATOM 592 C CA . GLN A 1 78 ? -3.011 12.172 9.468 1.00 57.66 78 GLN A CA 1
ATOM 593 C C . GLN A 1 78 ? -1.916 11.518 10.339 1.00 57.66 78 GLN A C 1
ATOM 595 O O . GLN A 1 78 ? -0.744 11.855 10.186 1.00 57.66 78 GLN A O 1
ATOM 600 N N . GLU A 1 79 ? -2.267 10.612 11.260 1.00 57.72 79 GLU A N 1
ATOM 601 C CA . GLU A 1 79 ? -1.299 9.893 12.098 1.00 57.72 79 GLU A CA 1
ATOM 602 C C . GLU A 1 79 ? -0.650 8.716 11.350 1.00 57.72 79 GLU A C 1
ATOM 604 O O . GLU A 1 79 ? 0.433 8.280 11.737 1.00 57.72 79 GLU A O 1
ATOM 609 N N . ALA A 1 80 ? -1.259 8.243 10.254 1.00 60.41 80 ALA A N 1
ATOM 610 C CA . ALA A 1 80 ? -0.678 7.252 9.352 1.00 60.41 80 ALA A CA 1
ATOM 611 C C . ALA A 1 80 ? -0.219 7.931 8.047 1.00 60.41 80 ALA A C 1
ATOM 613 O O . ALA A 1 80 ? -1.049 8.168 7.165 1.00 60.41 80 ALA A O 1
ATOM 614 N N . PRO A 1 81 ? 1.085 8.220 7.865 1.00 55.59 81 PRO A N 1
ATOM 615 C CA . PRO A 1 81 ? 1.586 8.869 6.649 1.00 55.59 81 PRO A CA 1
ATOM 616 C C . PRO A 1 81 ? 1.333 8.066 5.357 1.00 55.59 81 PRO A C 1
ATOM 618 O O . PRO A 1 81 ? 1.456 8.624 4.271 1.00 55.59 81 PRO A O 1
ATOM 621 N N . PHE A 1 82 ? 0.912 6.799 5.460 1.00 68.81 82 PHE A N 1
ATOM 622 C CA . PHE A 1 82 ? 0.537 5.930 4.341 1.00 68.81 82 PHE A CA 1
ATOM 623 C C . PHE A 1 82 ? -0.633 5.003 4.723 1.00 68.81 82 PHE A C 1
ATOM 625 O O . PHE A 1 82 ? -0.510 3.787 4.644 1.00 68.81 82 PHE A O 1
ATOM 632 N N . GLY A 1 83 ? -1.746 5.583 5.194 1.00 71.44 83 GLY A N 1
ATOM 633 C CA . GLY A 1 83 ? -2.957 4.859 5.620 1.00 71.44 83 GLY A CA 1
ATOM 634 C C . GLY A 1 83 ? -3.585 3.927 4.560 1.00 71.44 83 GLY A C 1
ATOM 635 O O . GLY A 1 83 ? -3.105 3.872 3.424 1.00 71.44 83 GLY A O 1
ATOM 636 N N . PRO A 1 84 ? -4.662 3.194 4.914 1.00 82.00 84 PRO A N 1
ATOM 637 C CA . PRO A 1 84 ? -5.227 2.134 4.076 1.00 82.00 84 PRO A CA 1
ATOM 638 C C . PRO A 1 84 ? -5.638 2.622 2.687 1.00 82.00 84 PRO A C 1
ATOM 640 O O . PRO A 1 84 ? -5.897 3.805 2.477 1.00 82.00 84 PRO A O 1
ATOM 643 N N . ALA A 1 85 ? -5.737 1.697 1.731 1.00 85.00 85 ALA A N 1
ATOM 644 C CA . ALA A 1 85 ? -6.072 2.022 0.344 1.00 85.00 85 ALA A CA 1
ATOM 645 C C . ALA A 1 85 ? -7.427 2.743 0.189 1.00 85.00 85 ALA A C 1
ATOM 647 O O . ALA A 1 85 ? -7.566 3.588 -0.690 1.00 85.00 85 ALA A O 1
ATOM 648 N N . GLU A 1 86 ? -8.389 2.480 1.079 1.00 83.56 86 GLU A N 1
ATOM 649 C CA . GLU A 1 86 ? -9.676 3.192 1.159 1.00 83.56 86 GLU A CA 1
ATOM 650 C C . GLU A 1 86 ? -9.551 4.698 1.477 1.00 83.56 86 GLU A C 1
ATOM 652 O O . GLU A 1 86 ? -10.510 5.448 1.305 1.00 83.56 86 GLU A O 1
ATOM 657 N N . CYS A 1 87 ? -8.369 5.157 1.904 1.00 84.56 87 CYS A N 1
ATOM 658 C CA . CYS A 1 87 ? -8.041 6.565 2.152 1.00 84.56 87 CYS A CA 1
ATOM 659 C C . CYS A 1 87 ? -7.491 7.303 0.932 1.00 84.56 87 CYS A C 1
ATOM 661 O O . CYS A 1 87 ? -6.969 8.411 1.072 1.00 84.56 87 CYS A O 1
ATOM 663 N N . TRP A 1 88 ? -7.517 6.678 -0.239 1.00 88.00 88 TRP A N 1
ATOM 664 C CA . TRP A 1 88 ? -6.969 7.238 -1.463 1.00 88.00 88 TRP A CA 1
ATOM 665 C C . TRP A 1 88 ? -8.057 7.301 -2.531 1.00 88.00 88 TRP A C 1
ATOM 667 O O . TRP A 1 88 ? -8.853 6.377 -2.684 1.00 88.00 88 TRP A O 1
ATOM 677 N N . SER A 1 89 ? -8.083 8.387 -3.297 1.00 86.62 89 SER A N 1
ATOM 678 C CA . SER A 1 89 ? -8.957 8.552 -4.459 1.00 86.62 89 SER A CA 1
ATOM 679 C C . SER A 1 89 ? -8.138 8.796 -5.711 1.00 86.62 89 SER A C 1
ATOM 681 O O . SER A 1 89 ? -7.044 9.350 -5.656 1.00 86.62 89 SER A O 1
ATOM 683 N N . VAL A 1 90 ? -8.668 8.381 -6.862 1.00 88.62 90 VAL A N 1
ATOM 684 C CA . VAL A 1 90 ? -8.045 8.676 -8.157 1.00 88.62 90 VAL A CA 1
ATOM 685 C C . VAL A 1 90 ? -7.969 10.190 -8.337 1.00 88.62 90 VAL A C 1
ATOM 687 O O . VAL A 1 90 ? -8.977 10.878 -8.167 1.00 88.62 90 VAL A O 1
ATOM 690 N N . ILE A 1 91 ? -6.800 10.694 -8.731 1.00 85.19 91 ILE A N 1
ATOM 691 C CA . ILE A 1 91 ? -6.633 12.093 -9.121 1.00 85.19 91 ILE A CA 1
ATOM 692 C C . ILE A 1 91 ? -7.460 12.314 -10.386 1.00 85.19 91 ILE A C 1
ATOM 694 O O . ILE A 1 91 ? -7.119 11.835 -11.469 1.00 85.19 91 ILE A O 1
ATOM 698 N N . ILE A 1 92 ? -8.570 13.035 -10.258 1.00 76.56 92 ILE A N 1
ATOM 699 C CA . ILE A 1 92 ? -9.367 13.438 -11.414 1.00 76.56 92 ILE A CA 1
ATOM 700 C C . ILE A 1 92 ? -8.738 14.720 -11.959 1.00 76.56 92 ILE A C 1
ATOM 702 O O . ILE A 1 92 ? -9.065 15.821 -11.519 1.00 76.56 92 ILE A O 1
ATOM 706 N N . THR A 1 93 ? -7.805 14.599 -12.903 1.00 63.84 93 THR A N 1
ATOM 707 C CA . THR A 1 93 ? -7.381 15.769 -13.682 1.00 63.84 93 THR A CA 1
ATOM 708 C C . THR A 1 93 ? -8.520 16.174 -14.632 1.00 63.84 93 THR A C 1
ATOM 710 O O . THR A 1 93 ? -9.065 15.282 -15.289 1.00 63.84 93 THR A O 1
ATOM 713 N N . PRO A 1 94 ? -8.901 17.464 -14.708 1.00 60.16 94 PRO A N 1
ATOM 714 C CA . PRO A 1 94 ? -9.910 17.950 -15.653 1.00 60.16 94 PRO A CA 1
ATOM 715 C C . PRO A 1 94 ? -9.496 17.794 -17.122 1.00 60.16 94 PRO A C 1
ATOM 717 O O . PRO A 1 94 ? -8.276 17.745 -17.404 1.00 60.16 94 PRO A O 1
#

Radius of gyration: 12.05 Å; Cα contacts (8 Å, |Δi|>4): 225; chains: 1; bounding box: 23×28×29 Å

InterPro domains:
  IPR005046 Protein of unknown function DUF285 [PF03382] (1-63)
  IPR011889 Bacterial surface protein 26-residue repeat [TIGR02167] (4-28)

Mean predicted aligned error: 5.07 Å

Sequence (94 aa):
MAGMFGFAEAFNQPIGGWITSSVTNMAYMFFGAIAFNEDITTWSAEGASAFDFEDMFSGATAWLDKYEYTGNIGVCNQEAPFGPAECWSVIITP